Protein AF-A0A2N3PNZ4-F1 (afdb_monomer_lite)

Foldseek 3Di:
DDDDDPVVVVVVVVLDDVVLVVQLVVLLVVLQVVCVVVVHHPPPPQFACPLVSVVSVVLSVQLSVQLVVVVVVVCVPPVPDDDPVNVVVVSVVSSVVSSVVSLVCQCPDPPRHSVVSRCVRNVCPDPPPPPDD

Secondary structure (DSSP, 8-state):
-----GGGTHHHHHTTHHHHHHHHHHHHHHHHHHHHHTT--TTSTT--SHHHHHHHHHHHHHHHHHHHHHHHHHHHHHTTS--HHHHHHHHHHHHHHHHHHHHHHHHH-TTTSHHHHHHHHTT----------

pLDDT: mean 74.19, std 17.94, range [28.69, 94.25]

Structure (mmCIF, N/CA/C/O backbone):
data_AF-A0A2N3PNZ4-F1
#
_entry.id   AF-A0A2N3PNZ4-F1
#
loop_
_atom_site.group_PDB
_atom_site.id
_atom_site.type_symbol
_atom_site.label_atom_id
_atom_site.label_alt_id
_atom_site.label_comp_id
_atom_site.label_asym_id
_atom_site.label_entity_id
_atom_site.label_seq_id
_atom_site.pdbx_PDB_ins_code
_atom_site.Cartn_x
_atom_site.Cartn_y
_atom_site.Cartn_z
_atom_site.occupancy
_atom_site.B_iso_or_equiv
_atom_site.auth_seq_id
_atom_site.auth_comp_id
_atom_site.auth_asym_id
_atom_site.auth_atom_id
_atom_site.pdbx_PDB_model_num
ATOM 1 N N . MET A 1 1 ? -16.760 3.654 35.345 1.00 33.03 1 MET A N 1
ATOM 2 C CA . MET A 1 1 ? -16.523 4.340 34.061 1.00 33.03 1 MET A CA 1
ATOM 3 C C . MET A 1 1 ? -15.069 4.075 33.720 1.00 33.03 1 MET A C 1
ATOM 5 O O . MET A 1 1 ? -14.217 4.509 34.479 1.00 33.03 1 MET A O 1
ATOM 9 N N . ILE A 1 2 ? -14.801 3.207 32.744 1.00 28.69 2 ILE A N 1
ATOM 10 C CA . ILE A 1 2 ? -13.429 2.802 32.410 1.00 28.69 2 ILE A CA 1
ATOM 11 C C . ILE A 1 2 ? -12.844 3.902 31.527 1.00 28.69 2 ILE A C 1
ATOM 13 O O . ILE A 1 2 ? -13.375 4.181 30.455 1.00 28.69 2 ILE A O 1
ATOM 17 N N . GLU A 1 3 ? -11.806 4.565 32.025 1.00 33.44 3 GLU A N 1
ATOM 18 C CA . GLU A 1 3 ? -11.056 5.584 31.299 1.00 33.44 3 GLU A CA 1
ATOM 19 C C . GLU A 1 3 ? -10.170 4.871 30.270 1.00 33.44 3 GLU A C 1
ATOM 21 O O . GLU A 1 3 ? -9.289 4.082 30.618 1.00 33.44 3 GLU A O 1
ATOM 26 N N . ILE A 1 4 ? -10.459 5.073 28.986 1.00 38.50 4 ILE A N 1
ATOM 27 C CA . ILE A 1 4 ? -9.654 4.509 27.905 1.00 38.50 4 ILE A CA 1
ATOM 28 C C . ILE A 1 4 ? -8.351 5.312 27.818 1.00 38.50 4 ILE A C 1
ATOM 30 O O . ILE A 1 4 ? -8.348 6.408 27.263 1.00 38.50 4 ILE A O 1
ATOM 34 N N . ASP A 1 5 ? -7.249 4.776 28.357 1.00 36.47 5 ASP A N 1
ATOM 35 C CA . ASP A 1 5 ? -5.896 5.323 28.144 1.00 36.47 5 ASP A CA 1
ATOM 36 C C . ASP A 1 5 ? -5.156 4.642 26.970 1.00 36.47 5 ASP A C 1
ATOM 38 O O . ASP A 1 5 ? -5.587 3.599 26.473 1.00 36.47 5 ASP A O 1
ATOM 42 N N . VAL A 1 6 ? -4.047 5.251 26.528 1.00 39.81 6 VAL A N 1
ATOM 43 C CA . VAL A 1 6 ? -3.100 4.830 25.467 1.00 39.81 6 VAL A CA 1
ATOM 44 C C . VAL A 1 6 ? -2.742 3.332 25.441 1.00 39.81 6 VAL A C 1
ATOM 46 O O . VAL A 1 6 ? -2.399 2.797 24.393 1.00 39.81 6 VAL A O 1
ATOM 49 N N . THR A 1 7 ? -2.852 2.599 26.539 1.00 40.41 7 THR A N 1
ATOM 50 C CA . THR A 1 7 ? -2.680 1.137 26.585 1.00 40.41 7 THR A CA 1
ATOM 51 C C . THR A 1 7 ? -3.768 0.365 25.823 1.00 40.41 7 THR A C 1
ATOM 53 O O . THR A 1 7 ? -3.536 -0.765 25.384 1.00 40.41 7 THR A O 1
ATOM 56 N N . HIS A 1 8 ? -4.912 0.993 25.544 1.00 47.66 8 HIS A N 1
ATOM 57 C CA . HIS A 1 8 ? -5.944 0.484 24.636 1.00 47.66 8 HIS A CA 1
ATOM 58 C C . HIS A 1 8 ? -5.597 0.699 23.145 1.00 47.66 8 HIS A C 1
ATOM 60 O O . HIS A 1 8 ? -6.326 0.217 22.274 1.00 47.66 8 HIS A O 1
ATOM 66 N N . CYS A 1 9 ? -4.453 1.325 22.821 1.00 52.78 9 CYS A N 1
ATOM 67 C CA . CYS A 1 9 ? -3.885 1.462 21.470 1.00 52.78 9 CYS A CA 1
ATOM 68 C C . CYS A 1 9 ? -3.358 0.142 20.876 1.00 52.78 9 CYS A C 1
ATOM 70 O O . CYS A 1 9 ? -2.435 0.155 20.061 1.00 52.78 9 CYS A O 1
ATOM 72 N N . TRP A 1 10 ? -3.943 -1.008 21.217 1.00 51.34 10 TRP A N 1
ATOM 73 C CA . TRP A 1 10 ? -3.561 -2.311 20.658 1.00 51.34 10 TRP A CA 1
ATOM 74 C C . TRP A 1 10 ? -3.532 -2.309 19.123 1.00 51.34 10 TRP A C 1
ATOM 76 O O . TRP A 1 10 ? -2.694 -2.976 18.536 1.00 51.34 10 TRP A O 1
ATOM 86 N N . ALA A 1 11 ? -4.369 -1.494 18.474 1.00 53.03 11 ALA A N 1
ATOM 87 C CA . ALA A 1 11 ? -4.352 -1.262 17.031 1.00 53.03 11 ALA A CA 1
ATOM 88 C C . ALA A 1 11 ? -3.088 -0.537 16.530 1.00 53.03 11 ALA A C 1
ATOM 90 O O . ALA A 1 11 ? -2.483 -0.956 15.549 1.00 53.03 11 ALA A O 1
ATOM 91 N N . GLU A 1 12 ? -2.683 0.553 17.190 1.00 54.28 12 GLU A N 1
ATOM 92 C CA . GLU A 1 12 ? -1.471 1.303 16.829 1.00 54.28 12 GLU A CA 1
ATOM 93 C C . GLU A 1 12 ? -0.201 0.520 17.195 1.00 54.28 12 GLU A C 1
ATOM 95 O O . GLU A 1 12 ? 0.799 0.608 16.483 1.00 54.28 12 GLU A O 1
ATOM 100 N N . LEU A 1 13 ? -0.264 -0.303 18.248 1.00 50.59 13 LEU A N 1
ATOM 101 C CA . LEU A 1 13 ? 0.782 -1.249 18.637 1.00 50.59 13 LEU A CA 1
ATOM 102 C C . LEU A 1 13 ? 0.864 -2.445 17.662 1.00 50.59 13 LEU A C 1
ATOM 104 O O . LEU A 1 13 ? 1.968 -2.851 17.295 1.00 50.59 13 LEU A O 1
ATOM 108 N N . GLU A 1 14 ? -0.270 -2.981 17.180 1.00 54.19 14 GLU A N 1
ATOM 109 C CA . GLU A 1 14 ? -0.322 -4.046 16.160 1.00 54.19 14 GLU A CA 1
ATOM 110 C C . GLU A 1 14 ? 0.089 -3.554 14.769 1.00 54.19 14 GLU A C 1
ATOM 112 O O . GLU A 1 14 ? 0.748 -4.310 14.056 1.00 54.19 14 GLU A O 1
ATOM 117 N N . LEU A 1 15 ? -0.188 -2.290 14.409 1.00 60.84 15 LEU A N 1
ATOM 118 C CA . LEU A 1 15 ? 0.395 -1.619 13.231 1.00 60.84 15 LEU A CA 1
ATOM 119 C C . LEU A 1 15 ? 1.938 -1.537 13.289 1.00 60.84 15 LEU A C 1
ATOM 121 O O . LEU A 1 15 ? 2.563 -1.052 12.346 1.00 60.84 15 LEU A O 1
ATOM 125 N N . GLY A 1 16 ? 2.567 -2.017 14.366 1.00 67.31 16 GLY A N 1
ATOM 126 C CA . GLY A 1 16 ? 4.010 -2.120 14.533 1.00 67.31 16 GLY A CA 1
ATOM 127 C C . GLY A 1 16 ? 4.733 -3.000 13.501 1.00 67.31 16 GLY A C 1
ATOM 128 O O . GLY A 1 16 ? 4.182 -3.508 12.524 1.00 67.31 16 GLY A O 1
ATOM 129 N N . ASN A 1 17 ? 6.030 -3.216 13.736 1.00 69.81 17 ASN A N 1
ATOM 130 C CA . ASN A 1 17 ? 6.975 -3.771 12.754 1.00 69.81 17 ASN A CA 1
ATOM 131 C C . ASN A 1 17 ? 6.595 -5.131 12.137 1.00 69.81 17 ASN A C 1
ATOM 133 O O . ASN A 1 17 ? 7.100 -5.470 11.069 1.00 69.81 17 ASN A O 1
ATOM 137 N N . ARG A 1 18 ? 5.771 -5.964 12.788 1.00 72.56 18 ARG A N 1
ATOM 138 C CA . ARG A 1 18 ? 5.317 -7.241 12.200 1.00 72.56 18 ARG A CA 1
ATOM 139 C C . ARG A 1 18 ? 4.255 -7.014 11.123 1.00 72.56 18 ARG A C 1
ATOM 141 O O . ARG A 1 18 ? 4.334 -7.630 10.064 1.00 7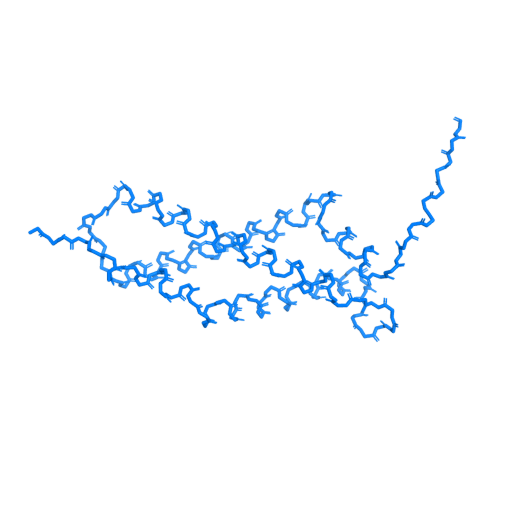2.56 18 ARG A O 1
ATOM 148 N N . PHE A 1 19 ? 3.306 -6.123 11.388 1.00 74.75 19 PHE A N 1
ATOM 149 C CA . PHE A 1 19 ? 2.299 -5.718 10.419 1.00 74.75 19 PHE A CA 1
ATOM 150 C C . PHE A 1 19 ? 2.947 -5.025 9.220 1.00 74.75 19 PHE A C 1
ATOM 152 O O . PHE A 1 19 ? 2.716 -5.463 8.097 1.00 74.75 19 PHE A O 1
ATOM 159 N N . ARG A 1 20 ? 3.829 -4.042 9.462 1.00 82.31 20 ARG A N 1
ATOM 160 C CA . ARG A 1 20 ? 4.568 -3.327 8.402 1.00 82.31 20 ARG A CA 1
ATOM 161 C C . ARG A 1 20 ? 5.286 -4.298 7.469 1.00 82.31 20 ARG A C 1
ATOM 163 O O . ARG A 1 20 ? 5.065 -4.280 6.268 1.00 82.31 20 ARG A O 1
ATOM 170 N N . ARG A 1 21 ? 6.028 -5.259 8.034 1.00 83.06 21 ARG A N 1
ATOM 171 C CA . ARG A 1 21 ? 6.695 -6.323 7.260 1.00 83.06 21 ARG A CA 1
ATOM 172 C C . ARG A 1 21 ? 5.729 -7.157 6.416 1.00 83.06 21 ARG A C 1
ATOM 174 O O . ARG A 1 21 ? 6.044 -7.467 5.272 1.00 83.06 21 ARG A O 1
ATOM 181 N N . SER A 1 22 ? 4.575 -7.537 6.967 1.00 84.00 22 SER A N 1
ATOM 182 C CA . SER A 1 22 ? 3.568 -8.309 6.229 1.00 84.00 22 SER A CA 1
ATOM 183 C C . SER A 1 22 ? 2.917 -7.491 5.114 1.00 84.00 22 SER A C 1
ATOM 185 O O . SER A 1 22 ? 2.691 -8.024 4.032 1.00 84.00 22 SER A O 1
ATOM 187 N N . LEU A 1 23 ? 2.617 -6.217 5.377 1.00 85.94 23 LEU A N 1
ATOM 188 C CA . LEU A 1 23 ? 2.049 -5.290 4.406 1.00 85.94 23 LEU A CA 1
ATOM 189 C C . LEU A 1 23 ? 3.037 -5.039 3.267 1.00 85.94 23 LEU A C 1
ATOM 191 O O . LEU A 1 23 ? 2.674 -5.219 2.110 1.00 85.94 23 LEU A O 1
ATOM 195 N N . ARG A 1 24 ? 4.295 -4.728 3.596 1.00 90.56 24 ARG A N 1
ATOM 196 C CA . ARG A 1 24 ? 5.370 -4.525 2.623 1.00 90.56 24 ARG A CA 1
ATOM 197 C C . ARG A 1 24 ? 5.567 -5.749 1.740 1.00 90.56 24 ARG A C 1
ATOM 199 O O . ARG A 1 24 ? 5.638 -5.621 0.526 1.00 90.56 24 ARG A O 1
ATOM 206 N N . ARG A 1 25 ? 5.601 -6.947 2.334 1.00 89.12 25 ARG A N 1
ATOM 207 C CA . ARG A 1 25 ? 5.689 -8.204 1.579 1.00 89.12 25 ARG A CA 1
ATOM 208 C C . ARG A 1 25 ? 4.522 -8.355 0.596 1.00 89.12 25 ARG A C 1
ATOM 210 O O . ARG A 1 25 ? 4.757 -8.692 -0.554 1.00 89.12 25 ARG A O 1
ATOM 217 N N . HIS A 1 26 ? 3.293 -8.088 1.034 1.00 91.12 26 HIS A N 1
ATOM 218 C CA . HIS A 1 26 ? 2.106 -8.190 0.179 1.00 91.12 26 HIS A CA 1
ATOM 219 C C . HIS A 1 26 ? 2.090 -7.147 -0.943 1.00 91.12 26 HIS A C 1
ATOM 221 O O . HIS A 1 26 ? 1.731 -7.464 -2.073 1.00 91.12 26 HIS A O 1
ATOM 227 N N . LEU A 1 27 ? 2.456 -5.900 -0.637 1.00 90.62 27 LEU A N 1
ATOM 228 C CA . LEU A 1 27 ? 2.572 -4.828 -1.627 1.00 90.62 27 LEU A CA 1
ATOM 229 C C . LEU A 1 27 ? 3.645 -5.157 -2.657 1.00 90.62 27 LEU A C 1
ATOM 231 O O . LEU A 1 27 ? 3.390 -5.004 -3.842 1.00 90.62 27 LEU A O 1
ATOM 235 N N . ARG A 1 28 ? 4.784 -5.691 -2.210 1.00 92.38 28 ARG A N 1
ATOM 236 C CA . ARG A 1 28 ? 5.852 -6.173 -3.080 1.00 92.38 28 ARG A CA 1
ATOM 237 C C . ARG A 1 28 ? 5.369 -7.266 -4.030 1.00 92.38 28 ARG A C 1
ATOM 239 O O . ARG A 1 28 ? 5.493 -7.107 -5.235 1.00 92.38 28 ARG A O 1
ATOM 246 N N . GLU A 1 29 ? 4.817 -8.355 -3.491 1.00 91.12 29 GLU A N 1
ATOM 247 C CA . GLU A 1 29 ? 4.312 -9.486 -4.289 1.00 91.12 29 GLU A CA 1
ATOM 248 C C . GLU A 1 29 ? 3.287 -9.018 -5.332 1.00 91.12 29 GLU A C 1
ATOM 250 O O . GLU A 1 29 ? 3.349 -9.423 -6.487 1.00 91.12 29 GLU A O 1
ATOM 255 N N . TRP A 1 30 ? 2.376 -8.126 -4.940 1.00 93.81 30 TRP A N 1
ATOM 256 C CA . TRP A 1 30 ? 1.388 -7.565 -5.855 1.00 93.81 30 TRP A CA 1
ATOM 257 C C . TRP A 1 30 ? 1.997 -6.639 -6.911 1.00 93.81 30 TRP A C 1
ATOM 259 O O . TRP A 1 30 ? 1.679 -6.789 -8.082 1.00 93.81 30 TRP A O 1
ATOM 269 N N . LEU A 1 31 ? 2.856 -5.696 -6.521 1.00 91.31 31 LEU A N 1
ATOM 270 C CA . LEU A 1 31 ? 3.399 -4.699 -7.442 1.00 91.31 31 LEU A CA 1
ATOM 271 C C . LEU A 1 31 ? 4.272 -5.355 -8.514 1.00 91.31 31 LEU A C 1
ATOM 273 O O . LEU A 1 31 ? 4.149 -5.017 -9.685 1.00 91.31 31 LEU A O 1
ATOM 277 N N . TYR A 1 32 ? 5.093 -6.338 -8.138 1.00 89.94 32 TYR A N 1
ATOM 278 C CA . TYR A 1 32 ? 5.861 -7.106 -9.117 1.00 89.94 32 TYR A CA 1
ATOM 279 C C . TYR A 1 32 ? 4.965 -7.922 -10.054 1.00 89.94 32 TYR A C 1
ATOM 281 O O . TYR A 1 32 ? 5.260 -7.969 -11.242 1.00 89.94 32 TYR A O 1
ATOM 289 N N . ALA A 1 33 ? 3.861 -8.500 -9.565 1.00 90.31 33 ALA A N 1
ATOM 290 C CA . ALA A 1 33 ? 2.906 -9.190 -10.433 1.00 90.31 33 ALA A CA 1
ATOM 291 C C . ALA A 1 33 ? 2.263 -8.231 -11.454 1.00 90.31 33 ALA A C 1
ATOM 293 O O . ALA A 1 33 ? 2.163 -8.564 -12.626 1.00 90.31 33 ALA A O 1
ATOM 294 N N . GLU A 1 34 ? 1.898 -7.014 -11.044 1.00 92.06 34 GLU A N 1
ATOM 295 C CA . GLU A 1 34 ? 1.321 -6.001 -11.942 1.00 92.06 34 GLU A CA 1
ATOM 296 C C . GLU A 1 34 ? 2.319 -5.468 -12.989 1.00 92.06 34 GLU A C 1
ATOM 298 O O . GLU A 1 34 ? 1.929 -5.092 -14.099 1.00 92.06 34 GLU A O 1
ATOM 303 N N . ILE A 1 35 ? 3.605 -5.407 -12.627 1.00 87.94 35 ILE A N 1
ATOM 304 C CA . ILE A 1 35 ? 4.711 -5.068 -13.535 1.00 87.94 35 ILE A CA 1
ATOM 305 C C . ILE A 1 35 ? 4.924 -6.212 -14.543 1.00 87.94 35 ILE A C 1
ATOM 307 O O . ILE A 1 35 ? 5.034 -5.965 -15.746 1.00 87.94 35 ILE A O 1
ATOM 311 N N . GLU A 1 36 ? 4.913 -7.461 -14.072 1.00 86.88 36 GLU A N 1
ATOM 312 C CA . GLU A 1 36 ? 5.055 -8.659 -14.907 1.00 86.88 36 GLU A CA 1
ATOM 313 C C . GLU A 1 36 ? 3.877 -8.828 -15.877 1.00 86.88 36 GLU A C 1
ATOM 315 O O . GLU A 1 36 ? 4.090 -9.104 -17.057 1.00 86.88 36 GLU A O 1
ATOM 320 N N . GLU A 1 37 ? 2.644 -8.572 -15.431 1.00 88.38 37 GLU A N 1
ATOM 321 C CA . GLU A 1 37 ? 1.442 -8.575 -16.280 1.00 88.38 37 GLU A CA 1
ATOM 322 C C . GLU A 1 37 ? 1.519 -7.548 -17.423 1.00 88.38 37 GLU A C 1
ATOM 324 O O . GLU A 1 37 ? 0.951 -7.769 -18.494 1.00 88.38 37 GLU A O 1
ATOM 329 N N . ARG A 1 38 ? 2.270 -6.454 -17.238 1.00 85.00 38 ARG A N 1
ATOM 330 C CA . ARG A 1 38 ? 2.562 -5.457 -18.283 1.00 85.00 38 ARG A CA 1
ATOM 331 C C . ARG A 1 38 ? 3.733 -5.847 -19.195 1.00 85.00 38 ARG A C 1
ATOM 333 O O . ARG A 1 38 ? 4.091 -5.077 -20.083 1.00 85.00 38 ARG A O 1
ATOM 340 N N . GLY A 1 39 ? 4.317 -7.031 -19.009 1.00 81.88 39 GLY A N 1
ATOM 341 C CA . GLY A 1 39 ? 5.399 -7.573 -19.834 1.00 81.88 39 GLY A CA 1
ATOM 342 C C . GLY A 1 39 ? 6.811 -7.220 -19.361 1.00 81.88 39 GLY A C 1
ATOM 343 O O . GLY A 1 39 ? 7.775 -7.528 -20.063 1.00 81.88 39 GLY A O 1
ATOM 344 N N . PHE A 1 40 ? 6.962 -6.605 -18.184 1.00 75.75 40 PHE A N 1
ATOM 345 C CA . PHE A 1 40 ? 8.264 -6.248 -17.623 1.00 75.75 40 PHE A CA 1
ATOM 346 C C . PHE A 1 40 ? 8.702 -7.314 -16.615 1.00 75.75 40 PHE A C 1
ATOM 348 O O . PHE A 1 40 ? 8.148 -7.440 -15.528 1.00 75.75 40 PHE A O 1
ATOM 355 N N . VAL A 1 41 ? 9.711 -8.109 -16.971 1.00 66.44 41 VAL A N 1
ATOM 356 C CA . VAL A 1 41 ? 10.243 -9.152 -16.084 1.00 66.44 41 VAL A CA 1
ATOM 357 C C . VAL A 1 41 ? 11.346 -8.547 -15.219 1.00 66.44 41 VAL A C 1
ATOM 359 O O . VAL A 1 41 ? 12.364 -8.098 -15.743 1.00 66.44 41 VAL A O 1
ATOM 362 N N . GLY A 1 42 ? 11.176 -8.578 -13.893 1.00 54.84 42 GLY A N 1
ATOM 363 C CA . GLY A 1 42 ? 12.107 -7.996 -12.908 1.00 54.84 42 GLY A CA 1
ATOM 364 C C . GLY A 1 42 ? 13.524 -8.596 -12.869 1.00 54.84 42 GLY A C 1
ATOM 365 O O . GLY A 1 42 ? 14.333 -8.176 -12.040 1.00 54.84 42 GLY A O 1
ATOM 366 N N . ASP A 1 43 ? 13.824 -9.555 -13.748 1.00 54.72 43 ASP A N 1
ATOM 367 C CA . ASP A 1 43 ? 15.139 -10.182 -13.940 1.00 54.72 43 ASP A CA 1
ATOM 368 C C . ASP A 1 43 ? 15.821 -9.769 -15.264 1.00 54.72 43 ASP A C 1
ATOM 370 O O . ASP A 1 43 ? 16.947 -10.189 -15.539 1.00 54.72 43 ASP A O 1
ATOM 374 N N . ALA A 1 44 ? 15.184 -8.924 -16.087 1.00 53.03 44 ALA A N 1
ATOM 375 C CA . ALA A 1 44 ? 15.842 -8.316 -17.239 1.00 53.03 44 ALA A CA 1
ATOM 376 C C . ALA A 1 44 ? 16.830 -7.241 -16.750 1.00 53.03 44 ALA A C 1
ATOM 378 O O . ALA A 1 44 ? 16.467 -6.346 -15.993 1.00 53.03 44 ALA A O 1
ATOM 379 N N . THR A 1 45 ? 18.083 -7.341 -17.195 1.00 56.09 45 THR A N 1
ATOM 380 C CA . THR A 1 45 ? 19.315 -6.646 -16.758 1.00 56.09 45 THR A CA 1
ATOM 381 C C . THR A 1 45 ? 19.324 -5.101 -16.767 1.00 56.09 45 THR A C 1
ATOM 383 O O . THR A 1 45 ? 20.396 -4.510 -16.679 1.00 56.09 45 THR A O 1
ATOM 386 N N . GLY A 1 46 ? 18.171 -4.436 -16.856 1.00 64.50 46 GLY A N 1
ATOM 387 C CA . GLY A 1 46 ? 18.019 -2.976 -16.837 1.00 64.50 46 GLY A CA 1
ATOM 388 C C . GLY A 1 46 ? 16.845 -2.454 -16.001 1.00 64.50 46 GLY A C 1
ATOM 389 O O . GLY A 1 46 ? 16.583 -1.259 -16.052 1.00 64.50 46 GLY A O 1
ATOM 390 N N . PHE A 1 47 ? 16.135 -3.311 -15.258 1.00 77.88 47 PHE A N 1
ATOM 391 C CA . PHE A 1 47 ? 15.034 -2.876 -14.396 1.00 77.88 47 PHE A CA 1
ATOM 392 C C . PHE A 1 47 ? 15.544 -2.527 -12.990 1.00 77.88 47 PHE A C 1
ATOM 394 O O . PHE A 1 47 ? 15.903 -3.413 -12.207 1.00 77.88 47 PHE A O 1
ATOM 401 N N . ASP A 1 48 ? 15.591 -1.236 -12.682 1.00 83.38 48 ASP A N 1
ATOM 402 C CA . ASP A 1 48 ? 15.957 -0.718 -11.372 1.00 83.38 48 ASP A CA 1
ATOM 403 C C . ASP A 1 48 ? 14.854 -1.019 -10.348 1.00 83.38 48 ASP A C 1
ATOM 405 O O . ASP A 1 48 ? 13.681 -0.674 -10.516 1.00 83.38 48 ASP A O 1
ATOM 409 N N . ARG A 1 49 ? 15.245 -1.695 -9.268 1.00 85.12 49 ARG A N 1
ATOM 410 C CA . ARG A 1 49 ? 14.339 -2.094 -8.188 1.00 85.12 49 ARG A CA 1
ATOM 411 C C . ARG A 1 49 ? 14.188 -1.004 -7.133 1.00 85.12 49 ARG A C 1
ATOM 413 O O . ARG A 1 49 ? 13.212 -1.058 -6.384 1.00 85.12 49 ARG A O 1
ATOM 420 N N . ASP A 1 50 ? 15.097 -0.032 -7.079 1.00 88.75 50 ASP A N 1
ATOM 421 C CA . ASP A 1 50 ? 15.076 1.022 -6.064 1.00 88.75 50 ASP A CA 1
ATOM 422 C C . ASP A 1 50 ? 13.797 1.880 -6.161 1.00 88.75 50 ASP A C 1
ATOM 424 O O . ASP A 1 50 ? 13.086 1.973 -5.156 1.00 88.75 50 ASP A O 1
ATOM 428 N N . PRO A 1 51 ? 13.371 2.371 -7.348 1.00 89.44 51 PRO A N 1
ATOM 429 C CA . PRO A 1 51 ? 12.109 3.102 -7.489 1.00 89.44 51 PRO A CA 1
ATOM 430 C C . PRO A 1 51 ? 10.882 2.280 -7.076 1.00 89.44 51 PRO A C 1
ATOM 432 O O . PRO A 1 51 ? 9.910 2.810 -6.535 1.00 89.44 51 PRO A O 1
ATOM 435 N N . VAL A 1 52 ? 10.914 0.967 -7.322 1.00 89.62 52 VAL A N 1
ATOM 436 C CA . VAL A 1 52 ? 9.822 0.055 -6.958 1.00 89.62 52 VAL A C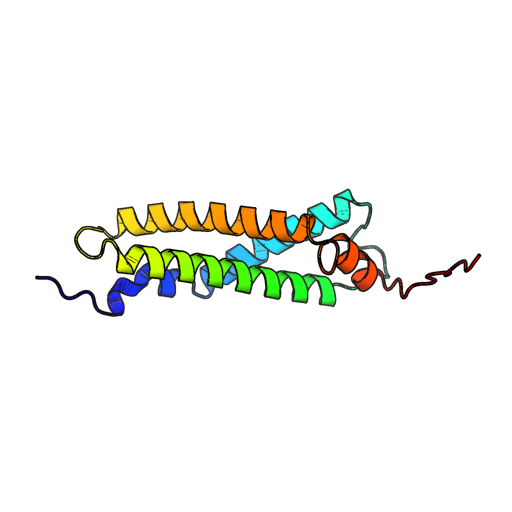A 1
ATOM 437 C C . VAL A 1 52 ? 9.741 -0.114 -5.446 1.00 89.62 52 VAL A C 1
ATOM 439 O O . VAL A 1 52 ? 8.648 -0.082 -4.879 1.00 89.62 52 VAL A O 1
ATOM 442 N N . GLU A 1 53 ? 10.878 -0.266 -4.770 1.00 91.25 53 GLU A N 1
ATOM 443 C CA . GLU A 1 53 ? 10.925 -0.359 -3.311 1.00 91.25 53 GLU A CA 1
ATOM 444 C C . GLU A 1 53 ? 10.547 0.962 -2.626 1.00 91.25 53 GLU A C 1
ATOM 446 O O . GLU A 1 53 ? 9.806 0.919 -1.639 1.00 91.25 53 GLU A O 1
ATOM 451 N N . ASP A 1 54 ? 10.954 2.107 -3.178 1.00 92.00 54 ASP A N 1
ATOM 452 C CA . ASP A 1 54 ? 10.526 3.434 -2.717 1.00 92.00 54 ASP A CA 1
ATOM 453 C C . ASP A 1 54 ? 9.007 3.604 -2.841 1.00 92.00 54 ASP A C 1
ATOM 455 O O . ASP A 1 54 ? 8.336 4.077 -1.916 1.00 92.00 54 ASP A O 1
ATOM 459 N N . GLN A 1 55 ? 8.430 3.147 -3.955 1.00 93.44 55 GLN A N 1
ATOM 460 C CA . GLN A 1 55 ? 6.985 3.191 -4.146 1.00 93.44 55 GLN A CA 1
ATOM 461 C C . GLN A 1 55 ? 6.251 2.254 -3.179 1.00 93.44 55 GLN A C 1
ATOM 463 O O . GLN A 1 55 ? 5.214 2.624 -2.623 1.00 93.44 55 GLN A O 1
ATOM 468 N N . ILE A 1 56 ? 6.789 1.060 -2.918 1.00 92.69 56 ILE A N 1
ATOM 469 C CA . ILE A 1 56 ? 6.248 0.149 -1.900 1.00 92.69 56 ILE A CA 1
ATOM 470 C C . ILE A 1 56 ? 6.240 0.829 -0.524 1.00 92.69 56 ILE A C 1
ATOM 472 O O . ILE A 1 56 ? 5.254 0.701 0.208 1.00 92.69 56 ILE A O 1
ATOM 476 N N . ASP A 1 57 ? 7.299 1.563 -0.177 1.00 92.31 57 ASP A N 1
ATOM 477 C CA . ASP A 1 57 ? 7.380 2.326 1.069 1.00 92.31 57 ASP A CA 1
ATOM 478 C C . ASP A 1 57 ? 6.328 3.436 1.145 1.00 92.31 57 ASP A C 1
ATOM 480 O O . ASP A 1 57 ? 5.627 3.562 2.157 1.00 92.31 57 ASP A O 1
ATOM 484 N N . ALA A 1 58 ? 6.145 4.192 0.063 1.00 91.75 58 ALA A N 1
ATOM 485 C CA . ALA A 1 58 ? 5.108 5.216 -0.020 1.00 91.75 58 ALA A CA 1
ATOM 486 C C . ALA A 1 58 ? 3.697 4.620 0.159 1.00 91.75 58 ALA A C 1
ATOM 488 O O . ALA A 1 58 ? 2.898 5.125 0.955 1.00 91.75 58 ALA A O 1
ATOM 489 N N . MET A 1 59 ? 3.405 3.503 -0.515 1.00 92.62 59 MET A N 1
ATOM 490 C CA . MET A 1 59 ? 2.121 2.802 -0.402 1.00 92.62 59 MET A CA 1
ATOM 491 C C . MET A 1 59 ? 1.892 2.215 0.997 1.00 92.62 59 MET A C 1
ATOM 493 O O . MET A 1 59 ? 0.778 2.273 1.521 1.00 92.62 59 MET A O 1
ATOM 497 N N . GLU A 1 60 ? 2.932 1.672 1.637 1.00 91.25 60 GLU A N 1
ATOM 498 C CA . GLU A 1 60 ? 2.858 1.186 3.019 1.00 91.25 60 GLU A CA 1
ATOM 499 C C . GLU A 1 60 ? 2.436 2.317 3.969 1.00 91.25 60 GLU A C 1
ATOM 501 O O . GLU A 1 60 ? 1.514 2.153 4.780 1.00 91.25 60 GLU A O 1
ATOM 506 N N . VAL A 1 61 ? 3.090 3.475 3.848 1.00 89.94 61 VAL A N 1
ATOM 507 C CA . VAL A 1 61 ? 2.804 4.665 4.655 1.00 89.94 61 VAL A CA 1
ATOM 508 C C . VAL A 1 61 ? 1.377 5.161 4.419 1.00 89.94 61 VAL A C 1
ATOM 510 O O . VAL A 1 61 ? 0.679 5.459 5.393 1.00 89.94 61 VAL A O 1
ATOM 513 N N . ASP A 1 62 ? 0.913 5.205 3.168 1.00 91.06 62 ASP A N 1
ATOM 514 C CA . ASP A 1 62 ? -0.453 5.622 2.828 1.00 91.06 62 ASP A CA 1
ATOM 515 C C . ASP A 1 62 ? -1.505 4.706 3.473 1.00 91.06 62 ASP A C 1
ATOM 517 O O . ASP A 1 62 ? -2.377 5.178 4.209 1.00 91.06 62 ASP A O 1
ATOM 521 N N . VAL A 1 63 ? -1.375 3.383 3.316 1.00 88.25 63 VAL A N 1
ATOM 522 C CA . VAL A 1 63 ? -2.294 2.411 3.938 1.00 88.25 63 VAL A CA 1
ATOM 523 C C . VAL A 1 63 ? -2.311 2.567 5.460 1.00 88.25 63 VAL A C 1
ATOM 525 O O . VAL A 1 63 ? -3.384 2.596 6.069 1.00 88.25 63 VAL A O 1
ATOM 528 N N . ILE A 1 64 ? -1.146 2.715 6.096 1.00 86.81 64 ILE A N 1
ATOM 529 C CA . ILE A 1 64 ? -1.055 2.924 7.548 1.00 86.81 64 ILE A CA 1
ATOM 530 C C . ILE A 1 64 ? -1.761 4.218 7.962 1.00 86.81 64 ILE A C 1
ATOM 532 O O . ILE A 1 64 ? -2.513 4.222 8.940 1.00 86.81 64 ILE A O 1
ATOM 536 N N . ASN A 1 65 ? -1.543 5.315 7.238 1.00 86.75 65 ASN A N 1
ATOM 537 C CA . ASN A 1 65 ? -2.148 6.609 7.548 1.00 86.75 65 ASN A CA 1
ATOM 538 C C . ASN A 1 65 ? -3.670 6.584 7.383 1.00 86.75 65 ASN A C 1
ATOM 540 O O . ASN A 1 65 ? -4.389 7.133 8.228 1.00 86.75 65 ASN A O 1
ATOM 544 N N . ARG A 1 66 ? -4.174 5.888 6.361 1.00 87.06 66 ARG A N 1
ATOM 545 C CA . ARG A 1 66 ? -5.609 5.663 6.158 1.00 87.06 66 ARG A CA 1
ATOM 546 C C . ARG A 1 66 ? -6.225 4.848 7.287 1.00 87.06 66 ARG A C 1
ATOM 548 O O . ARG A 1 66 ? -7.206 5.289 7.884 1.00 87.06 66 ARG A O 1
ATOM 555 N N . VAL A 1 67 ? -5.607 3.727 7.667 1.00 84.06 67 VAL A N 1
ATOM 556 C CA . VAL A 1 67 ? -6.075 2.893 8.791 1.00 84.06 67 VAL A CA 1
ATOM 557 C C . VAL A 1 67 ? -6.070 3.684 10.104 1.00 84.06 67 VAL A C 1
ATOM 559 O O . VAL A 1 67 ? -7.053 3.643 10.847 1.00 84.06 67 VAL A O 1
ATOM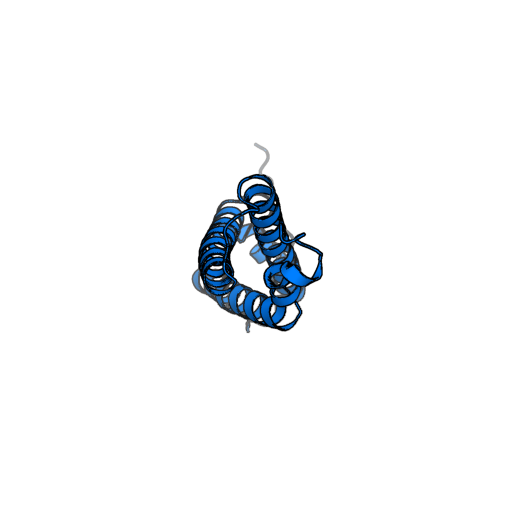 562 N N . LYS A 1 68 ? -5.012 4.462 10.378 1.00 80.06 68 LYS A N 1
ATOM 563 C CA . LYS A 1 68 ? -4.941 5.351 11.554 1.00 80.06 68 LYS A CA 1
ATOM 564 C C . LYS A 1 68 ? -6.049 6.401 11.544 1.00 80.06 68 LYS A C 1
ATOM 566 O O . LYS A 1 68 ? -6.667 6.656 12.576 1.00 80.06 68 LYS A O 1
ATOM 571 N N . THR A 1 69 ? -6.321 7.001 10.390 1.00 83.31 69 THR A N 1
ATOM 572 C CA . THR A 1 69 ? -7.377 8.011 10.236 1.00 83.31 69 THR A CA 1
ATOM 573 C C . THR A 1 69 ? -8.759 7.405 10.457 1.00 83.31 69 THR A C 1
ATOM 575 O O . THR A 1 69 ? -9.544 7.940 11.240 1.00 83.31 69 THR A O 1
ATOM 578 N N . ALA A 1 70 ? -9.032 6.246 9.855 1.00 82.06 70 ALA A N 1
ATOM 579 C CA . ALA A 1 70 ? -10.266 5.499 10.067 1.00 82.06 70 ALA A CA 1
ATOM 580 C C . ALA A 1 70 ? -10.457 5.134 11.548 1.00 82.06 70 ALA A C 1
ATOM 582 O O . ALA A 1 70 ? -11.552 5.302 12.086 1.00 82.06 70 ALA A O 1
ATOM 583 N N . PHE A 1 71 ? -9.388 4.703 12.227 1.00 77.38 71 PHE A N 1
ATOM 584 C CA . PHE A 1 71 ? -9.411 4.422 13.663 1.00 77.38 71 PHE A CA 1
ATOM 585 C C . PHE A 1 71 ? -9.730 5.667 14.489 1.00 77.38 71 PHE A C 1
ATOM 587 O O . PHE A 1 71 ? -10.649 5.623 15.299 1.00 77.38 71 PHE A O 1
ATOM 594 N N . ARG A 1 72 ? -9.054 6.797 14.253 1.00 74.75 72 ARG A N 1
ATOM 595 C CA . ARG A 1 72 ? -9.333 8.057 14.968 1.00 74.75 72 ARG A CA 1
ATOM 596 C C . ARG A 1 72 ? -10.767 8.532 14.763 1.00 74.75 72 ARG A C 1
ATOM 598 O O . ARG A 1 72 ? -11.410 8.948 15.723 1.00 74.75 72 ARG A O 1
ATOM 605 N N . ASN A 1 73 ? -11.279 8.450 13.537 1.00 77.06 73 ASN A N 1
ATOM 606 C CA . ASN A 1 73 ? -12.653 8.842 13.225 1.00 77.06 73 ASN A CA 1
ATOM 607 C C . ASN A 1 73 ? -13.667 7.942 13.943 1.00 77.06 73 ASN A C 1
ATOM 609 O O . ASN A 1 73 ? -14.624 8.445 14.521 1.00 77.06 73 ASN A O 1
ATOM 613 N N . ARG A 1 74 ? -13.422 6.626 13.978 1.00 72.44 74 ARG A N 1
ATOM 614 C CA . ARG A 1 74 ? -14.257 5.650 14.694 1.00 72.44 74 ARG A CA 1
ATOM 615 C C . ARG A 1 74 ? -14.198 5.846 16.209 1.00 72.44 74 ARG A C 1
ATOM 617 O O . ARG A 1 74 ? -15.237 5.887 16.861 1.00 72.44 74 ARG A O 1
ATOM 624 N N . ALA A 1 75 ? -12.992 6.006 16.755 1.00 65.88 75 ALA A N 1
ATOM 625 C CA . ALA A 1 75 ? -12.764 6.249 18.171 1.00 65.88 75 ALA A CA 1
ATOM 626 C C . ALA A 1 75 ? -13.496 7.512 18.622 1.00 65.88 75 ALA A C 1
ATOM 628 O O . ALA A 1 75 ? -14.156 7.481 19.639 1.00 65.88 75 ALA A O 1
ATOM 629 N N . ARG A 1 76 ? -13.513 8.592 17.836 1.00 64.25 76 ARG A N 1
ATOM 630 C CA . ARG A 1 76 ? -14.300 9.793 18.174 1.00 64.25 76 ARG A CA 1
ATOM 631 C C . ARG A 1 76 ? -15.812 9.553 18.300 1.00 64.25 76 ARG A C 1
ATOM 633 O O . ARG A 1 76 ? -16.477 10.365 18.931 1.00 64.25 76 ARG A O 1
ATOM 640 N N . MET A 1 77 ? -16.353 8.490 17.704 1.00 64.94 77 MET A N 1
ATOM 641 C CA . MET A 1 77 ? -17.799 8.258 17.613 1.00 64.94 77 MET A CA 1
ATOM 642 C C . MET A 1 77 ? -18.345 7.213 18.598 1.00 64.94 77 MET A C 1
ATOM 644 O O . MET A 1 77 ? -19.525 7.271 18.921 1.00 64.94 77 MET A O 1
ATOM 648 N N . GLU A 1 78 ? -17.544 6.243 19.054 1.00 62.31 78 GLU A N 1
ATOM 649 C CA . GLU A 1 78 ? -18.091 5.006 19.650 1.00 62.31 78 GLU A CA 1
ATOM 650 C C . GLU A 1 78 ? -17.299 4.472 20.874 1.00 62.31 78 GLU A C 1
ATOM 652 O O . GLU A 1 78 ? -17.244 3.264 21.096 1.00 62.31 78 GLU A O 1
ATOM 657 N N . ILE A 1 79 ? -16.679 5.345 21.686 1.00 53.97 79 ILE A N 1
ATOM 658 C CA . ILE A 1 79 ? -15.730 4.977 22.775 1.00 53.97 79 ILE A CA 1
ATOM 659 C C . ILE A 1 79 ? -16.294 3.983 23.819 1.00 53.97 79 ILE A C 1
ATOM 661 O O . ILE A 1 79 ? -15.515 3.334 24.506 1.00 53.97 79 ILE A O 1
ATOM 665 N N . ALA A 1 80 ? -17.610 3.798 23.948 1.00 53.75 80 ALA A N 1
ATOM 666 C CA . ALA A 1 80 ? -18.174 3.119 25.118 1.00 53.75 80 ALA A CA 1
ATOM 667 C C . ALA A 1 80 ? -18.174 1.568 25.108 1.00 53.75 80 ALA A C 1
ATOM 669 O O . ALA A 1 80 ? -18.145 1.002 26.196 1.00 53.75 80 ALA A O 1
ATOM 670 N N . ASP A 1 81 ? -18.168 0.864 23.961 1.00 55.03 81 ASP A N 1
ATOM 671 C CA . ASP A 1 81 ? -18.627 -0.553 23.935 1.00 55.03 81 ASP A CA 1
ATOM 672 C C . ASP A 1 81 ? -17.752 -1.585 23.183 1.00 55.03 81 ASP A C 1
ATOM 674 O O . ASP A 1 81 ? -18.197 -2.702 22.895 1.00 55.03 81 ASP A O 1
ATOM 678 N N . TYR A 1 82 ? -16.486 -1.295 22.863 1.00 60.19 82 TYR A N 1
ATOM 679 C CA . TYR A 1 82 ? -15.665 -2.259 22.112 1.00 60.19 82 TYR A CA 1
ATOM 680 C C . TYR A 1 82 ? -14.843 -3.207 22.988 1.00 60.19 82 TYR A C 1
ATOM 682 O O . TYR A 1 82 ? -13.859 -2.821 23.612 1.00 60.19 82 TYR A O 1
ATOM 690 N N . SER A 1 83 ? -15.173 -4.501 22.925 1.00 60.69 83 SER A N 1
ATOM 691 C CA . SER A 1 83 ? -14.266 -5.559 23.377 1.00 60.69 83 SER A CA 1
ATOM 692 C C . SER A 1 83 ? -13.083 -5.736 22.400 1.00 60.69 83 SER A C 1
ATOM 694 O O . SER A 1 83 ? -13.252 -5.552 21.185 1.00 60.69 83 SER A O 1
ATOM 696 N N . PRO A 1 84 ? -11.891 -6.156 22.876 1.00 62.38 84 PRO A N 1
ATOM 697 C CA . PRO A 1 84 ? -10.696 -6.302 22.034 1.00 62.38 84 PRO A CA 1
ATOM 698 C C . PRO A 1 84 ? -10.896 -7.190 20.794 1.00 62.38 84 PRO A C 1
ATOM 700 O O . PRO A 1 84 ? -10.423 -6.868 19.706 1.00 62.38 84 PRO A O 1
ATOM 703 N N . ALA A 1 85 ? -11.668 -8.277 20.916 1.00 62.88 85 ALA A N 1
ATOM 704 C CA . ALA A 1 85 ? -11.947 -9.187 19.803 1.00 62.88 85 ALA A CA 1
ATOM 705 C C . ALA A 1 85 ? -12.744 -8.520 18.664 1.00 62.88 85 ALA A C 1
ATOM 707 O O . ALA A 1 85 ? -12.538 -8.830 17.485 1.00 62.88 85 ALA A O 1
ATOM 708 N N . THR A 1 86 ? -13.650 -7.602 19.000 1.00 69.50 86 THR A N 1
ATOM 709 C CA . THR A 1 86 ? -14.441 -6.843 18.023 1.00 69.50 86 THR A CA 1
ATOM 710 C C . THR A 1 86 ? -13.575 -5.799 17.325 1.00 69.50 86 THR A C 1
ATOM 712 O O . THR A 1 86 ? -13.669 -5.644 16.105 1.00 69.50 86 THR A O 1
ATOM 715 N N . LEU A 1 87 ? -12.662 -5.160 18.064 1.00 70.75 87 LEU A N 1
ATOM 716 C CA . LEU A 1 87 ? -11.711 -4.202 17.509 1.00 70.75 87 LEU A CA 1
ATOM 717 C C . LEU A 1 87 ? -10.755 -4.860 16.502 1.00 70.75 87 LEU A C 1
ATOM 719 O O . LEU A 1 87 ? -10.618 -4.368 15.384 1.00 70.75 87 LEU A O 1
ATOM 723 N N . SER A 1 88 ? -10.167 -6.017 16.826 1.00 70.25 88 SER A N 1
ATOM 724 C CA . SER A 1 88 ? -9.284 -6.740 15.896 1.00 70.25 88 SER A CA 1
ATOM 725 C C . SER A 1 88 ? -10.003 -7.176 14.613 1.00 70.25 88 SER A C 1
ATOM 727 O O . SER A 1 88 ? -9.443 -7.082 13.518 1.00 70.25 88 SER A O 1
ATOM 729 N N . LYS A 1 89 ? -11.261 -7.633 14.706 1.00 72.69 89 LYS A N 1
ATOM 730 C CA . LYS A 1 89 ? -12.076 -7.966 13.521 1.00 72.69 89 LYS A CA 1
ATOM 731 C C . LYS A 1 89 ? -12.352 -6.733 12.665 1.00 72.69 89 LYS A C 1
ATOM 733 O O . LYS A 1 89 ? -12.243 -6.800 11.439 1.00 72.69 89 LYS A O 1
ATOM 738 N N . TRP A 1 90 ? -12.691 -5.617 13.305 1.00 78.81 90 TRP A N 1
ATOM 739 C CA . TRP A 1 90 ? -12.926 -4.348 12.629 1.00 78.81 90 TRP A CA 1
ATOM 740 C C . TRP A 1 90 ? -11.664 -3.851 11.909 1.00 78.81 90 TRP A C 1
ATOM 742 O O . TRP A 1 90 ? -11.735 -3.563 10.714 1.00 78.81 90 TRP A O 1
ATOM 752 N N . LEU A 1 91 ? -10.503 -3.869 12.573 1.00 74.75 91 LEU A N 1
ATOM 753 C CA . LEU A 1 91 ? -9.213 -3.478 11.991 1.00 74.75 91 LEU A CA 1
ATOM 754 C C . LEU A 1 91 ? -8.861 -4.305 10.757 1.00 74.75 91 LEU A C 1
ATOM 756 O O . LEU A 1 91 ? -8.505 -3.743 9.727 1.00 74.75 91 LEU A O 1
ATOM 760 N N . ARG A 1 92 ? -9.020 -5.635 10.817 1.00 76.44 92 ARG A N 1
ATOM 761 C CA . ARG A 1 92 ? -8.774 -6.512 9.658 1.00 76.44 92 ARG A CA 1
ATOM 762 C C . ARG A 1 92 ? -9.665 -6.170 8.468 1.00 76.44 92 ARG A C 1
ATOM 764 O O . ARG A 1 92 ? -9.224 -6.290 7.328 1.00 76.44 92 ARG A O 1
ATOM 771 N N . ARG A 1 93 ? -10.917 -5.777 8.715 1.00 80.44 93 ARG A N 1
ATOM 772 C CA . ARG A 1 93 ? -11.848 -5.377 7.654 1.00 80.44 93 ARG A CA 1
ATOM 773 C C . ARG A 1 93 ? -11.449 -4.035 7.042 1.00 80.44 93 ARG 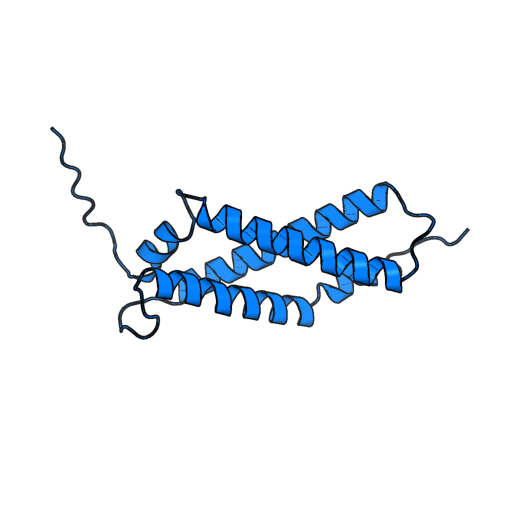A C 1
ATOM 775 O O . ARG A 1 93 ? -11.391 -3.944 5.821 1.00 80.44 93 ARG A O 1
ATOM 782 N N . ILE A 1 94 ? -11.155 -3.037 7.874 1.00 84.19 94 ILE A N 1
ATOM 783 C CA . ILE A 1 94 ? -10.725 -1.709 7.416 1.00 84.19 94 ILE A CA 1
ATOM 784 C C . ILE A 1 94 ? -9.424 -1.809 6.632 1.00 84.19 94 ILE A C 1
ATOM 786 O O . ILE A 1 94 ? -9.370 -1.342 5.506 1.00 84.19 94 ILE A O 1
ATOM 790 N N . LEU A 1 95 ? -8.427 -2.517 7.163 1.00 81.81 95 LEU A N 1
ATOM 791 C CA . LEU A 1 95 ? -7.155 -2.753 6.485 1.00 81.81 95 LEU A CA 1
ATOM 792 C C . LEU A 1 95 ? -7.338 -3.275 5.058 1.00 81.81 95 LEU A C 1
ATOM 794 O O . LEU A 1 95 ? -6.712 -2.767 4.136 1.00 81.81 95 LEU A O 1
ATOM 798 N N . LYS A 1 96 ? -8.183 -4.298 4.875 1.00 83.62 96 LYS A N 1
ATOM 799 C CA . LYS A 1 96 ? -8.454 -4.854 3.543 1.00 83.62 96 LYS A CA 1
ATOM 800 C C . LYS A 1 96 ? -9.049 -3.804 2.604 1.00 83.62 96 LYS A C 1
ATOM 802 O O . LYS A 1 96 ? -8.659 -3.759 1.444 1.00 83.62 96 LYS A O 1
ATOM 807 N N . GLY A 1 97 ? -9.966 -2.979 3.110 1.00 84.81 97 GLY A N 1
ATOM 808 C CA . GLY A 1 97 ? -10.564 -1.879 2.355 1.00 84.81 97 GLY A CA 1
ATOM 809 C C . GLY A 1 97 ? -9.540 -0.813 1.969 1.00 84.81 97 GLY A C 1
ATOM 810 O O . GLY A 1 97 ? -9.422 -0.489 0.792 1.00 84.81 97 GLY A O 1
ATOM 811 N N . GLU A 1 98 ? -8.753 -0.328 2.930 1.00 87.25 98 GLU A N 1
ATOM 812 C CA . GLU A 1 98 ? -7.745 0.713 2.690 1.00 87.25 98 GLU A CA 1
ATOM 813 C C . GLU A 1 98 ? -6.628 0.236 1.760 1.00 87.25 98 GLU A C 1
ATOM 815 O O . GLU A 1 98 ? -6.200 0.977 0.880 1.00 87.25 98 GLU A O 1
ATOM 820 N N . LEU A 1 99 ? -6.198 -1.023 1.890 1.00 88.00 99 LEU A N 1
ATOM 821 C CA . LEU A 1 99 ? -5.235 -1.631 0.976 1.00 88.00 99 LEU A CA 1
ATOM 822 C C . LEU A 1 99 ? -5.792 -1.736 -0.449 1.00 88.00 99 LEU A C 1
ATOM 824 O O . LEU A 1 99 ? -5.088 -1.414 -1.400 1.00 88.00 99 LEU A O 1
ATOM 828 N N . ALA A 1 100 ? -7.046 -2.170 -0.610 1.00 88.81 100 ALA A N 1
ATOM 829 C CA . ALA A 1 100 ? -7.684 -2.235 -1.923 1.00 88.81 100 ALA A CA 1
ATOM 830 C C . ALA A 1 100 ? -7.838 -0.842 -2.552 1.00 88.81 100 ALA A C 1
ATOM 832 O O . ALA A 1 100 ? -7.585 -0.678 -3.743 1.00 88.81 100 ALA A O 1
ATOM 833 N N . MET A 1 101 ? -8.201 0.167 -1.752 1.00 91.38 101 MET A N 1
ATOM 834 C CA . MET A 1 101 ? -8.266 1.547 -2.225 1.00 91.38 101 MET A CA 1
ATOM 835 C C . MET A 1 101 ? -6.898 2.074 -2.647 1.00 91.38 101 MET A C 1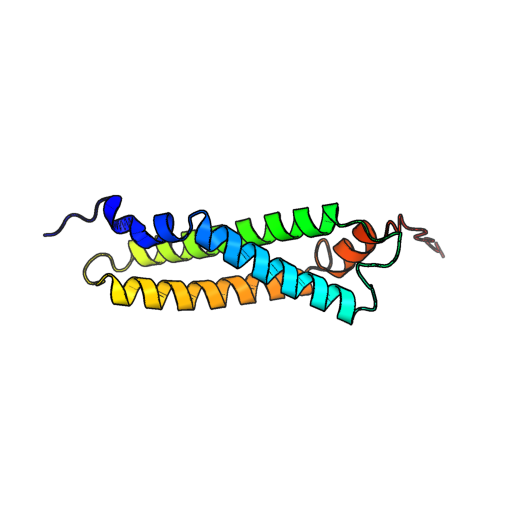
ATOM 837 O O . MET A 1 101 ? -6.806 2.630 -3.732 1.00 91.38 101 MET A O 1
ATOM 841 N N . CYS A 1 102 ? -5.856 1.866 -1.838 1.00 92.56 102 CYS A N 1
ATOM 842 C CA . CYS A 1 102 ? -4.493 2.297 -2.154 1.00 92.56 102 CYS A CA 1
ATOM 843 C C . CYS A 1 102 ? -4.012 1.706 -3.488 1.00 92.56 102 CYS A C 1
ATOM 845 O O . CYS A 1 102 ? -3.548 2.439 -4.356 1.00 92.56 102 CYS A O 1
ATOM 847 N N . LYS A 1 103 ? -4.217 0.397 -3.697 1.00 92.31 103 LYS A N 1
ATOM 848 C CA . LYS A 1 103 ? -3.895 -0.276 -4.965 1.00 92.31 103 LYS A CA 1
ATOM 849 C C . LYS A 1 103 ? -4.645 0.320 -6.151 1.00 92.31 103 LYS A C 1
ATOM 851 O O . LYS A 1 103 ? -4.033 0.625 -7.164 1.00 92.31 103 LYS A O 1
ATOM 856 N N . ARG A 1 104 ? -5.961 0.503 -6.019 1.00 94.25 104 ARG A N 1
ATOM 857 C CA . ARG A 1 104 ? -6.786 1.083 -7.083 1.00 94.25 104 ARG A CA 1
ATOM 858 C C . ARG A 1 104 ? -6.347 2.507 -7.418 1.00 94.25 104 ARG A C 1
ATOM 860 O O . ARG A 1 104 ? -6.141 2.794 -8.585 1.00 94.25 104 ARG A O 1
ATOM 867 N N . THR A 1 105 ? -6.154 3.362 -6.411 1.00 92.69 105 THR A N 1
ATOM 868 C CA . THR A 1 105 ? -5.655 4.729 -6.619 1.00 92.69 105 THR A CA 1
ATOM 869 C C . THR A 1 105 ? -4.321 4.710 -7.353 1.00 92.69 105 THR A C 1
ATOM 871 O O . THR A 1 105 ? -4.161 5.458 -8.301 1.00 92.69 105 THR A O 1
ATOM 874 N N . PHE A 1 106 ? -3.397 3.826 -6.974 1.00 93.50 106 PHE A N 1
ATOM 875 C CA . PHE A 1 106 ? -2.103 3.716 -7.644 1.00 93.50 106 PHE A CA 1
ATOM 876 C C . PHE A 1 106 ? -2.202 3.250 -9.107 1.00 93.50 106 PHE A C 1
ATOM 878 O O . PHE A 1 106 ? -1.427 3.698 -9.943 1.00 93.50 106 PHE A O 1
ATOM 885 N N . LEU A 1 107 ? -3.144 2.363 -9.434 1.00 92.62 107 LEU A N 1
ATOM 886 C CA . LEU A 1 107 ? -3.372 1.932 -10.817 1.00 92.62 107 LEU A CA 1
ATOM 887 C C . LEU A 1 107 ? -4.055 3.011 -11.670 1.00 92.62 107 LEU A C 1
ATOM 889 O O . LEU A 1 107 ? -3.801 3.088 -12.866 1.00 92.62 107 LEU A O 1
ATOM 893 N N . GLU A 1 108 ? -4.925 3.821 -11.067 1.00 91.69 108 GLU A N 1
ATOM 894 C CA . GLU A 1 108 ? -5.671 4.896 -11.739 1.00 91.69 108 GLU A CA 1
ATOM 895 C C . GLU A 1 108 ? -4.878 6.216 -11.824 1.00 91.69 108 GLU A C 1
ATOM 897 O O . GLU A 1 108 ? -5.274 7.128 -12.550 1.00 91.69 108 GLU A O 1
ATOM 902 N N . ASP A 1 109 ? -3.773 6.352 -11.085 1.00 88.19 109 ASP A N 1
ATOM 903 C CA . ASP A 1 109 ? -2.966 7.571 -11.071 1.00 88.19 109 ASP A CA 1
ATOM 904 C C . ASP A 1 109 ? -2.069 7.662 -12.312 1.00 88.19 109 ASP A C 1
ATOM 906 O O . ASP A 1 109 ? -0.976 7.107 -12.382 1.00 88.19 109 ASP A O 1
ATOM 910 N N . HIS A 1 110 ? -2.517 8.415 -13.310 1.00 74.00 110 HIS A N 1
ATOM 911 C CA . HIS A 1 110 ? -1.752 8.626 -14.540 1.00 74.00 110 HIS A CA 1
ATOM 912 C C . HIS A 1 110 ? -0.522 9.533 -14.367 1.00 74.00 110 HIS A C 1
ATOM 914 O O . HIS A 1 110 ? 0.277 9.648 -15.293 1.00 74.00 110 HIS A O 1
ATOM 920 N N . SER A 1 111 ? -0.371 10.203 -13.220 1.00 77.88 111 SER A N 1
ATOM 921 C CA . SER A 1 111 ? 0.718 11.155 -12.970 1.00 77.88 111 SER A CA 1
ATOM 922 C C . SER A 1 111 ? 1.877 10.559 -12.175 1.00 77.88 111 SER A C 1
ATOM 924 O O . SER A 1 111 ? 3.021 10.966 -12.369 1.00 77.88 111 SER A O 1
ATOM 926 N N . CYS A 1 112 ? 1.600 9.595 -11.297 1.00 81.62 112 CYS A N 1
ATOM 927 C CA . CYS A 1 112 ? 2.617 8.941 -10.470 1.00 81.62 112 CYS A CA 1
ATOM 928 C C . CYS A 1 112 ? 2.295 7.474 -10.128 1.00 81.62 112 CYS A C 1
ATOM 930 O O . CYS A 1 112 ? 2.868 6.909 -9.195 1.00 81.62 112 CYS A O 1
ATOM 932 N N . GLY A 1 113 ? 1.379 6.853 -10.870 1.00 88.06 113 GLY A N 1
ATOM 933 C CA . GLY A 1 113 ? 0.984 5.459 -10.707 1.00 88.06 113 GLY A CA 1
ATOM 934 C C . GLY A 1 113 ? 1.902 4.464 -11.408 1.00 88.06 113 GLY A C 1
ATOM 935 O O . GLY A 1 113 ? 3.072 4.728 -11.690 1.00 88.06 113 GLY A O 1
ATOM 936 N N . LEU A 1 114 ? 1.363 3.281 -11.691 1.00 90.44 114 LEU A N 1
ATOM 937 C CA . LEU A 1 114 ? 2.159 2.144 -12.150 1.00 90.44 114 LEU A CA 1
ATOM 938 C C . LEU A 1 114 ? 2.883 2.376 -13.484 1.00 90.44 114 LEU A C 1
ATOM 940 O O . LEU A 1 114 ? 4.044 1.997 -13.622 1.00 90.44 114 LEU A O 1
ATOM 944 N N . ASP A 1 115 ? 2.242 3.028 -14.448 1.00 87.62 115 ASP A N 1
ATOM 945 C CA . ASP A 1 115 ? 2.863 3.248 -15.758 1.00 87.62 115 ASP A CA 1
ATOM 946 C C . ASP A 1 115 ? 4.074 4.191 -15.642 1.00 87.62 115 ASP A C 1
ATOM 948 O O . ASP A 1 115 ? 5.129 3.934 -16.221 1.00 87.62 115 ASP A O 1
ATOM 952 N N . PHE A 1 116 ? 3.967 5.228 -14.804 1.00 87.88 116 PHE A N 1
ATOM 953 C CA . PHE A 1 116 ? 5.077 6.130 -14.496 1.00 87.88 116 PHE A CA 1
ATOM 954 C C . PHE A 1 116 ? 6.212 5.409 -13.758 1.00 87.88 116 PHE A C 1
ATOM 956 O O . PHE A 1 116 ? 7.384 5.579 -14.100 1.00 87.88 116 PHE A O 1
ATOM 963 N N . LEU A 1 117 ? 5.871 4.555 -12.786 1.00 89.12 117 LEU A N 1
ATOM 964 C CA . LEU A 1 117 ? 6.852 3.738 -12.075 1.00 89.12 117 LEU A CA 1
ATOM 965 C C . LEU A 1 117 ? 7.643 2.844 -13.037 1.00 89.12 117 LEU A C 1
ATOM 967 O O . LEU A 1 117 ? 8.860 2.748 -12.914 1.00 89.12 117 LEU A O 1
ATOM 971 N N . ILE A 1 118 ? 6.971 2.206 -13.996 1.00 87.75 118 ILE A N 1
ATOM 972 C CA . ILE A 1 118 ? 7.615 1.337 -14.987 1.00 87.75 118 ILE A CA 1
ATOM 973 C C . ILE A 1 118 ? 8.576 2.127 -15.875 1.00 87.75 118 ILE A C 1
ATOM 975 O O . ILE A 1 118 ? 9.680 1.652 -16.138 1.00 87.75 118 ILE A O 1
ATOM 979 N N . VAL A 1 119 ? 8.205 3.335 -16.308 1.00 85.81 119 VAL A N 1
ATOM 980 C CA . VAL A 1 119 ? 9.094 4.210 -17.094 1.00 85.81 119 VAL A CA 1
ATOM 981 C C . VAL A 1 119 ? 10.365 4.542 -16.310 1.00 85.81 119 VAL A C 1
ATOM 983 O O . VAL A 1 119 ? 11.466 4.386 -16.837 1.00 85.81 119 VAL A O 1
ATOM 986 N N . ILE A 1 120 ? 10.231 4.923 -15.035 1.00 87.06 120 ILE A N 1
ATOM 987 C CA . ILE A 1 120 ? 11.387 5.209 -14.172 1.00 87.06 120 ILE A CA 1
ATOM 988 C C . ILE A 1 120 ? 12.242 3.954 -13.979 1.00 87.06 120 ILE A C 1
ATOM 990 O O . ILE A 1 120 ? 13.449 3.989 -14.209 1.00 87.06 120 ILE A O 1
ATOM 994 N N . ALA A 1 121 ? 11.621 2.850 -13.564 1.00 85.50 121 ALA A N 1
ATOM 995 C CA . ALA A 1 121 ? 12.318 1.618 -13.218 1.00 85.50 121 ALA A CA 1
ATOM 996 C C . ALA A 1 121 ? 12.985 0.958 -14.433 1.00 85.50 121 ALA A C 1
ATOM 998 O O . ALA A 1 121 ? 14.033 0.342 -14.299 1.00 85.50 121 ALA A O 1
ATOM 999 N N . SER A 1 122 ? 12.439 1.112 -15.639 1.00 82.06 122 SER A N 1
ATOM 1000 C CA . SER A 1 122 ? 13.066 0.604 -16.868 1.00 82.06 122 SER A CA 1
ATOM 1001 C C . SER A 1 122 ? 14.236 1.458 -17.370 1.00 82.06 122 SER A C 1
ATOM 1003 O O . SER A 1 122 ? 14.866 1.096 -18.364 1.00 82.06 122 SER A O 1
ATOM 1005 N N . GLY A 1 123 ? 14.529 2.594 -16.724 1.00 72.31 123 GLY A N 1
ATOM 1006 C CA . GLY A 1 123 ? 15.560 3.520 -17.187 1.00 72.31 123 GLY A CA 1
ATOM 1007 C C . GLY A 1 123 ? 15.222 4.179 -18.527 1.00 72.31 123 GLY A C 1
ATOM 1008 O O . GLY A 1 123 ? 16.107 4.763 -19.154 1.00 72.31 123 GLY A O 1
ATOM 1009 N N . ALA A 1 124 ? 13.958 4.112 -18.963 1.00 61.28 124 ALA A N 1
ATOM 1010 C CA . ALA A 1 124 ? 13.456 4.820 -20.130 1.00 61.28 124 ALA A CA 1
ATOM 1011 C C . ALA A 1 124 ? 13.379 6.323 -19.811 1.00 61.28 124 ALA A C 1
ATOM 1013 O O . ALA A 1 124 ? 12.310 6.893 -19.604 1.00 61.28 124 ALA A O 1
ATOM 1014 N N . GLN A 1 125 ? 14.533 6.988 -19.737 1.00 47.28 125 GLN A N 1
ATOM 1015 C CA . GLN A 1 125 ? 14.582 8.437 -19.890 1.00 47.28 125 GLN A CA 1
ATOM 1016 C C . GLN A 1 125 ? 14.057 8.742 -21.291 1.00 47.28 125 GLN A C 1
ATOM 1018 O O . GLN A 1 125 ? 14.640 8.309 -22.279 1.00 47.28 125 GLN A O 1
ATOM 1023 N 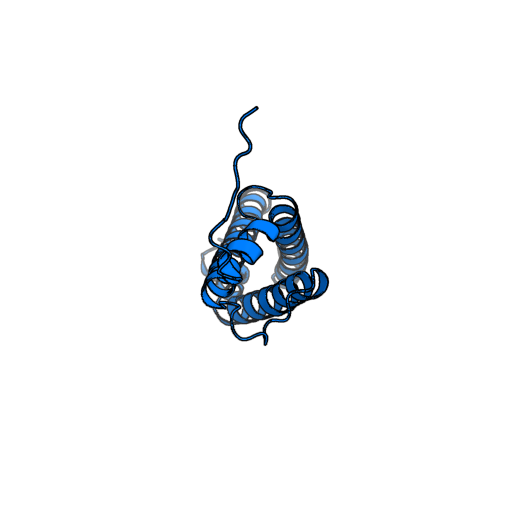N . GLY A 1 126 ? 12.906 9.405 -21.354 1.00 41.03 126 GLY A N 1
ATOM 1024 C CA . GLY A 1 126 ? 12.157 9.581 -22.585 1.00 41.03 126 GLY A CA 1
ATOM 1025 C C . GLY A 1 126 ? 12.985 10.136 -23.742 1.00 41.03 126 GLY A C 1
ATOM 1026 O O . GLY A 1 126 ? 13.411 11.287 -23.713 1.00 41.03 126 GLY A O 1
ATOM 1027 N N . GLU A 1 127 ? 13.056 9.373 -24.826 1.00 37.53 127 GLU A N 1
ATOM 1028 C CA . GLU A 1 127 ? 12.812 9.950 -26.144 1.00 37.53 127 GLU A CA 1
ATOM 1029 C C . GLU A 1 127 ? 11.301 10.210 -26.236 1.00 37.53 127 GLU A C 1
ATOM 1031 O O . GLU A 1 127 ? 10.543 9.460 -26.841 1.00 37.53 127 GLU A O 1
ATOM 1036 N N . ILE A 1 128 ? 10.826 11.252 -25.546 1.00 44.56 128 ILE A N 1
ATOM 1037 C CA . ILE A 1 128 ? 9.547 11.859 -25.907 1.00 44.56 128 ILE A CA 1
ATOM 1038 C C . ILE A 1 128 ? 9.883 12.749 -27.101 1.00 44.56 128 ILE A C 1
ATOM 1040 O O . ILE A 1 128 ? 10.241 13.915 -26.936 1.00 44.56 128 ILE A O 1
ATOM 1044 N N . GLU A 1 129 ? 9.840 12.179 -28.305 1.00 39.50 129 GLU A N 1
ATOM 1045 C CA . GLU A 1 129 ? 9.751 12.976 -29.524 1.00 39.50 129 GLU A CA 1
ATOM 1046 C C . GLU A 1 129 ? 8.432 13.753 -29.458 1.00 39.50 129 GLU A C 1
ATOM 1048 O O . GLU A 1 129 ? 7.347 13.232 -29.709 1.00 39.50 129 GLU A O 1
ATOM 1053 N N . MET A 1 130 ? 8.511 15.014 -29.038 1.00 40.09 130 MET A N 1
ATOM 1054 C CA . MET A 1 130 ? 7.443 15.967 -29.290 1.00 40.09 130 MET A CA 1
ATOM 1055 C C . MET A 1 130 ? 7.458 16.291 -30.785 1.00 40.09 130 MET A C 1
ATOM 1057 O O . MET A 1 130 ? 8.203 17.171 -31.220 1.00 40.09 130 MET A O 1
ATOM 1061 N N . GLU A 1 131 ? 6.631 15.601 -31.566 1.00 39.97 131 GLU A N 1
ATOM 1062 C CA . GLU A 1 131 ? 6.201 16.120 -32.863 1.00 39.97 131 GLU A CA 1
ATOM 1063 C C . GLU A 1 131 ? 5.380 17.390 -32.610 1.00 39.97 131 GLU A C 1
ATOM 1065 O O . GLU A 1 131 ? 4.268 17.357 -32.080 1.00 39.97 131 GLU A O 1
ATOM 1070 N N . VAL A 1 132 ? 5.978 18.536 -32.926 1.00 41.88 132 VAL A N 1
ATOM 1071 C CA . VAL A 1 132 ? 5.273 19.811 -33.038 1.00 41.88 132 VAL A CA 1
ATOM 1072 C C . VAL A 1 132 ? 4.873 19.945 -34.505 1.00 41.88 132 VAL A C 1
ATOM 1074 O O . VAL A 1 132 ? 5.741 20.189 -35.344 1.00 41.88 132 VAL A O 1
ATOM 1077 N N . GLU A 1 133 ? 3.589 19.738 -34.809 1.00 44.41 133 GLU A N 1
ATOM 1078 C CA . GLU A 1 133 ? 2.969 20.249 -36.046 1.00 44.41 133 GLU A CA 1
ATOM 1079 C C . GLU A 1 133 ? 2.853 21.780 -36.018 1.00 44.41 133 GLU A C 1
ATOM 1081 O O . GLU A 1 133 ? 2.516 22.344 -34.946 1.00 44.41 133 GLU A O 1
#

Radius of gyration: 19.42 Å; chains: 1; bounding box: 38×30×70 Å

Sequence (133 aa):
MIEIDVTHCWAELELGNRFRRSLRRHLREWLYAEIEERGFVGDATGFDRDPVEDQIDAMEVDVINRVKTAFRNRARMEIADYSPATLSKWLRRILKGELAMCKRTFLEDHSCGLDFLIVIASGAQGEIEMEVE

Organism: NCBI:txid382514